Protein AF-A0A3M1PBL4-F1 (afdb_monomer)

Radius of gyration: 16.92 Å; Cα contacts (8 Å, |Δi|>4): 15; chains: 1; bounding box: 38×26×36 Å

pLDDT: mean 96.19, std 3.84, range [77.12, 98.62]

Solvent-accessible surface area (backbone atoms only — not comparable to full-atom values): 4052 Å² total; per-residue (Å²): 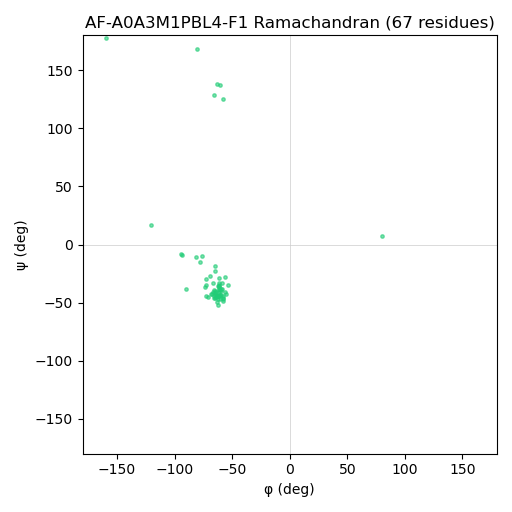132,56,71,69,56,48,56,47,63,79,40,41,69,59,54,50,52,54,54,69,30,69,70,50,42,18,61,76,75,63,72,48,57,64,70,60,51,53,51,50,55,62,51,46,57,59,51,49,55,55,49,53,53,54,51,53,51,52,51,73,66,32,92,46,72,80,70,57,107

Structure (mmCIF, N/CA/C/O backbone):
data_AF-A0A3M1PBL4-F1
#
_entry.id   AF-A0A3M1PBL4-F1
#
loop_
_atom_site.group_PDB
_atom_site.id
_atom_site.type_symbol
_atom_site.label_atom_id
_atom_site.label_alt_id
_atom_site.label_comp_id
_atom_site.label_asym_id
_atom_site.label_entity_id
_atom_site.label_seq_id
_atom_site.pdbx_PDB_ins_code
_atom_site.Cartn_x
_atom_site.Cartn_y
_atom_site.Cartn_z
_atom_site.occupancy
_atom_site.B_iso_or_equiv
_atom_site.auth_seq_id
_atom_site.auth_comp_id
_atom_site.auth_asym_id
_atom_site.auth_atom_id
_atom_site.pdbx_PDB_model_num
ATOM 1 N N . MET A 1 1 ? 18.383 16.499 -2.327 1.00 82.12 1 MET A N 1
ATOM 2 C CA . MET A 1 1 ? 17.220 15.602 -2.271 1.00 82.12 1 MET A CA 1
ATOM 3 C C . MET A 1 1 ? 17.298 14.638 -3.432 1.00 82.12 1 MET A C 1
ATOM 5 O O . MET A 1 1 ? 17.562 15.088 -4.543 1.00 82.12 1 MET A O 1
ATOM 9 N N . ASN A 1 2 ? 17.160 13.342 -3.182 1.00 97.44 2 ASN A N 1
ATOM 10 C CA . ASN A 1 2 ? 17.028 12.343 -4.241 1.00 97.44 2 ASN A CA 1
ATOM 11 C C . ASN A 1 2 ? 15.577 12.298 -4.762 1.00 97.44 2 ASN A C 1
ATOM 13 O O . ASN A 1 2 ? 14.675 12.873 -4.156 1.00 97.44 2 ASN A O 1
ATOM 17 N N . LEU A 1 3 ? 15.351 11.614 -5.887 1.00 97.44 3 LEU A N 1
ATOM 18 C CA . LEU A 1 3 ? 14.026 11.540 -6.513 1.00 97.44 3 LEU A CA 1
ATOM 19 C C . LEU A 1 3 ? 12.948 10.991 -5.565 1.00 97.44 3 LEU A C 1
ATOM 21 O O . LEU A 1 3 ? 11.835 11.507 -5.552 1.00 97.44 3 LEU A O 1
ATOM 25 N N . ALA A 1 4 ? 13.270 9.966 -4.771 1.00 97.12 4 ALA A N 1
ATOM 26 C CA . ALA A 1 4 ? 12.314 9.366 -3.845 1.00 97.12 4 ALA A CA 1
ATOM 27 C C . ALA A 1 4 ? 11.885 10.361 -2.754 1.00 97.12 4 ALA A C 1
ATOM 29 O O . ALA A 1 4 ? 10.704 10.443 -2.431 1.00 97.12 4 ALA A O 1
ATOM 30 N N . GLU A 1 5 ? 12.820 11.159 -2.235 1.00 97.94 5 GLU A N 1
ATOM 31 C CA . GLU A 1 5 ? 12.526 12.212 -1.259 1.00 97.94 5 GLU A CA 1
ATOM 32 C C . GLU A 1 5 ? 11.640 13.311 -1.853 1.00 97.94 5 GLU A C 1
ATOM 34 O O . GLU A 1 5 ? 10.705 13.751 -1.189 1.00 97.94 5 GLU A O 1
ATOM 39 N N . THR A 1 6 ? 11.899 13.730 -3.097 1.00 98.25 6 THR A N 1
ATOM 40 C CA . THR A 1 6 ? 11.062 14.721 -3.791 1.00 98.25 6 THR A CA 1
ATOM 41 C C . THR A 1 6 ? 9.641 14.203 -3.983 1.00 98.25 6 THR A C 1
ATOM 43 O O . THR A 1 6 ? 8.699 14.852 -3.547 1.00 98.25 6 THR A O 1
ATOM 46 N N . LEU A 1 7 ? 9.475 12.999 -4.543 1.00 98.19 7 LEU A N 1
ATOM 47 C CA . LEU A 1 7 ? 8.146 12.417 -4.759 1.00 98.19 7 LEU A CA 1
ATOM 48 C C . LEU A 1 7 ? 7.383 12.213 -3.447 1.00 98.19 7 LEU A C 1
ATOM 50 O O . LEU A 1 7 ? 6.171 12.407 -3.408 1.00 98.19 7 LEU A O 1
ATOM 54 N N . TRP A 1 8 ? 8.077 11.838 -2.370 1.00 97.56 8 TRP A N 1
ATOM 55 C CA . TRP A 1 8 ? 7.460 11.737 -1.053 1.00 97.56 8 TRP A CA 1
ATOM 56 C C . TRP A 1 8 ? 6.963 13.094 -0.557 1.00 97.56 8 TRP A C 1
ATOM 58 O O . TRP A 1 8 ? 5.813 13.202 -0.143 1.00 97.56 8 TRP A O 1
ATOM 68 N N . GLN A 1 9 ? 7.811 14.126 -0.614 1.00 98.19 9 GLN A N 1
ATOM 69 C CA . GLN A 1 9 ? 7.454 15.480 -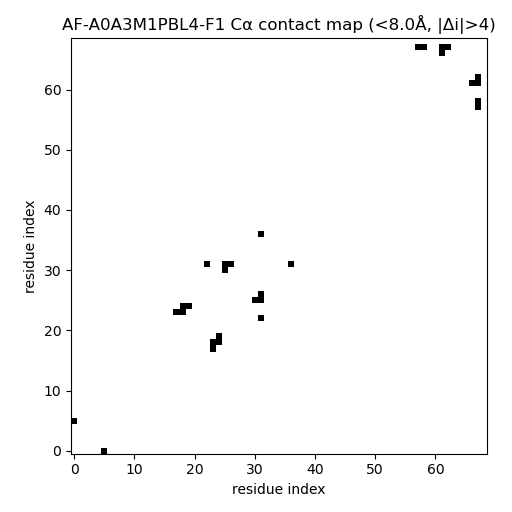0.184 1.00 98.19 9 GLN A CA 1
ATOM 70 C C . GLN A 1 9 ? 6.278 16.046 -0.982 1.00 98.19 9 GLN A C 1
ATOM 72 O O . GLN A 1 9 ? 5.352 16.584 -0.380 1.00 98.19 9 GLN A O 1
ATOM 77 N N . ASP A 1 10 ? 6.275 15.849 -2.300 1.00 98.38 10 ASP A N 1
ATOM 78 C CA . ASP A 1 10 ? 5.233 16.348 -3.203 1.00 98.38 10 ASP A CA 1
ATOM 79 C C . ASP A 1 10 ? 3.851 15.719 -2.953 1.00 98.38 10 ASP A C 1
ATOM 81 O O . ASP A 1 10 ? 2.849 16.275 -3.389 1.00 98.38 10 ASP A O 1
ATOM 85 N N . ASN A 1 11 ? 3.786 14.569 -2.270 1.00 98.38 11 ASN A N 1
ATOM 86 C CA . ASN A 1 11 ? 2.544 13.832 -2.000 1.00 98.38 11 ASN A CA 1
ATOM 87 C C . ASN A 1 11 ? 2.279 13.651 -0.493 1.00 98.38 11 ASN A C 1
ATOM 89 O O . ASN A 1 11 ? 1.497 12.781 -0.092 1.00 98.38 11 ASN A O 1
ATOM 93 N N . GLN A 1 12 ? 2.953 14.427 0.365 1.00 98.38 12 GLN A N 1
ATOM 94 C CA . GLN A 1 12 ? 2.767 14.323 1.816 1.00 98.38 12 GLN A CA 1
ATOM 95 C C . GLN A 1 12 ? 1.339 14.639 2.249 1.00 98.38 12 GLN A C 1
ATOM 97 O O . GLN A 1 12 ? 0.848 14.033 3.198 1.00 98.38 12 GLN A O 1
ATOM 102 N N . ASP A 1 13 ? 0.668 15.553 1.557 1.00 98.50 13 ASP A N 1
ATOM 103 C CA . ASP A 1 13 ? -0.730 15.896 1.794 1.00 98.50 13 ASP A CA 1
ATOM 104 C C . ASP A 1 13 ? -1.647 14.671 1.645 1.00 98.50 13 ASP A C 1
ATOM 106 O O . ASP A 1 13 ? -2.454 14.392 2.531 1.00 98.50 13 ASP A O 1
ATOM 110 N N . LEU A 1 14 ? -1.463 13.878 0.585 1.00 98.50 14 LEU A N 1
ATOM 111 C CA . LEU A 1 14 ? -2.204 12.636 0.365 1.00 98.50 14 LEU A CA 1
ATOM 112 C C . LEU A 1 14 ? -1.853 11.572 1.406 1.00 98.50 14 LEU A C 1
ATOM 114 O O . LEU A 1 14 ? -2.742 10.879 1.901 1.00 98.50 14 LEU A O 1
ATOM 118 N N . ALA A 1 15 ? -0.573 11.442 1.763 1.00 98.12 15 ALA A N 1
ATOM 119 C CA . ALA A 1 15 ? -0.143 10.496 2.789 1.00 98.12 15 ALA A CA 1
ATOM 120 C C . ALA A 1 15 ? -0.774 10.816 4.156 1.00 98.12 15 ALA A C 1
ATOM 122 O O . ALA A 1 15 ? -1.267 9.911 4.834 1.00 98.12 15 ALA A O 1
ATOM 123 N N . ILE A 1 16 ? -0.812 12.098 4.530 1.00 98.56 16 ILE A N 1
ATOM 124 C CA . ILE A 1 16 ? -1.464 12.577 5.754 1.00 98.56 16 ILE A CA 1
ATOM 125 C C . ILE A 1 16 ? -2.975 12.340 5.676 1.00 98.56 16 ILE A C 1
ATOM 127 O O . ILE A 1 16 ? -3.537 11.768 6.605 1.00 98.56 16 ILE A O 1
ATOM 131 N N . ALA A 1 17 ? -3.625 12.663 4.554 1.00 98.62 17 ALA A N 1
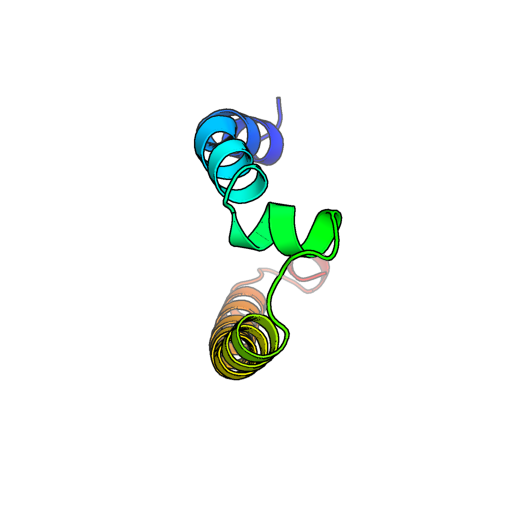ATOM 132 C CA . ALA A 1 17 ? -5.057 12.422 4.378 1.00 98.62 17 ALA A CA 1
ATOM 133 C C . ALA A 1 17 ? -5.424 10.929 4.502 1.00 98.62 17 ALA A C 1
ATOM 135 O O . ALA A 1 17 ? -6.428 10.582 5.125 1.00 98.62 17 ALA A O 1
ATOM 136 N N . CYS A 1 18 ? -4.600 10.031 3.952 1.00 98.31 18 CYS A N 1
ATOM 137 C CA . CYS A 1 18 ? -4.757 8.586 4.126 1.00 98.31 18 CYS A CA 1
ATOM 138 C C . CYS A 1 18 ? -4.583 8.165 5.589 1.00 98.31 18 CYS A C 1
ATOM 140 O O . CYS A 1 18 ? -5.364 7.352 6.083 1.00 98.31 18 CYS A O 1
ATOM 142 N N . LEU A 1 19 ? -3.581 8.713 6.284 1.00 98.12 19 LEU A N 1
ATOM 143 C CA . LEU A 1 19 ? -3.322 8.414 7.690 1.00 98.12 19 LEU A CA 1
ATOM 144 C C . LEU A 1 19 ? -4.485 8.862 8.582 1.00 98.12 19 LEU A C 1
ATOM 146 O O . LEU A 1 19 ? -4.919 8.104 9.445 1.00 98.12 19 LEU A O 1
ATOM 150 N N . GLU A 1 20 ? -5.009 10.063 8.359 1.00 98.50 20 GLU A N 1
ATOM 151 C CA . GLU A 1 20 ? -6.109 10.659 9.127 1.00 98.50 20 GLU A CA 1
ATOM 152 C C . GLU A 1 20 ? -7.483 10.071 8.770 1.00 98.50 20 GLU A C 1
ATOM 154 O O . GLU A 1 20 ? -8.472 10.316 9.464 1.00 98.50 20 GLU A O 1
ATOM 159 N N . HIS A 1 21 ? -7.569 9.262 7.712 1.00 98.50 21 HIS A N 1
ATOM 160 C CA . HIS A 1 21 ? -8.828 8.675 7.282 1.00 98.50 21 HIS A CA 1
ATOM 161 C C . HIS A 1 21 ? -9.441 7.790 8.393 1.00 98.50 21 HIS A C 1
ATOM 163 O O . HIS A 1 21 ? -8.738 6.950 8.968 1.00 98.50 21 HIS A O 1
ATOM 169 N N . PRO A 1 22 ? -10.767 7.862 8.648 1.00 98.25 22 PRO A N 1
ATOM 170 C CA . PRO A 1 22 ? -11.415 7.134 9.747 1.00 98.25 22 PRO A CA 1
ATOM 171 C C . PRO A 1 22 ? -11.196 5.618 9.733 1.00 98.25 22 PRO A C 1
ATOM 173 O O . PRO A 1 22 ? -11.218 4.973 10.775 1.00 98.25 22 PRO A O 1
ATOM 176 N N . PHE A 1 23 ? -10.985 5.031 8.553 1.00 98.25 23 PHE A N 1
ATOM 177 C CA . PHE A 1 23 ? -10.648 3.613 8.436 1.00 98.25 23 PHE A CA 1
ATOM 178 C C . PHE A 1 23 ? -9.274 3.288 9.043 1.00 98.25 23 PHE A C 1
ATOM 180 O O . PHE A 1 23 ? -9.166 2.322 9.790 1.00 98.25 23 PHE A O 1
ATOM 187 N N . VAL A 1 24 ? -8.244 4.090 8.745 1.00 98.12 24 VAL A N 1
ATOM 188 C CA . VAL A 1 24 ? -6.868 3.872 9.228 1.00 98.12 24 VAL A CA 1
ATOM 189 C C . VAL A 1 24 ? -6.769 4.207 10.713 1.00 98.12 24 VAL A C 1
ATOM 191 O O . VAL A 1 24 ? -6.236 3.405 11.479 1.00 98.12 24 VAL A O 1
ATOM 194 N N . GLN A 1 25 ? -7.364 5.325 11.139 1.00 98.62 25 GLN A N 1
ATOM 195 C CA . GLN A 1 25 ? -7.462 5.670 12.561 1.00 98.62 25 GLN A CA 1
ATOM 196 C C . GLN A 1 25 ? -8.196 4.579 13.350 1.00 98.62 25 GLN A C 1
ATOM 198 O O . GLN A 1 25 ? -7.685 4.118 14.366 1.00 98.62 25 GLN A O 1
ATOM 203 N N . GLY A 1 26 ? -9.312 4.069 12.815 1.00 98.38 26 GLY A N 1
ATOM 204 C CA . GLY A 1 26 ? -10.076 2.983 13.427 1.00 98.38 26 GLY A CA 1
ATOM 205 C C . GLY A 1 26 ? -9.306 1.664 13.571 1.00 98.38 26 GLY A C 1
ATOM 206 O O . GLY A 1 26 ? -9.597 0.8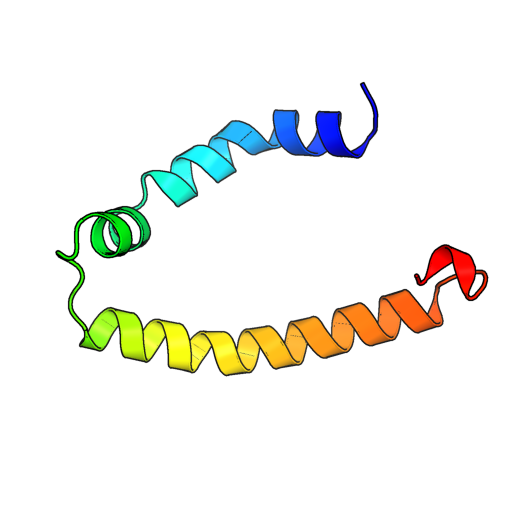69 14.465 1.00 98.38 26 GLY A O 1
ATOM 207 N N . ILE A 1 27 ? -8.332 1.396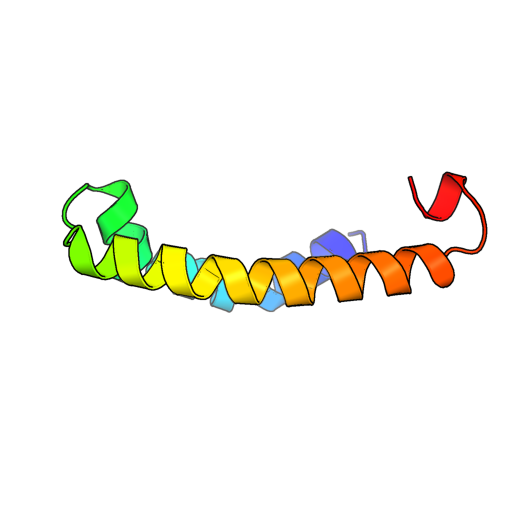 12.692 1.00 98.00 27 ILE A N 1
ATOM 208 C CA . ILE A 1 27 ? -7.403 0.267 12.859 1.00 98.00 27 ILE A CA 1
ATOM 209 C C . ILE A 1 27 ? -6.438 0.554 14.012 1.00 98.00 27 ILE A C 1
A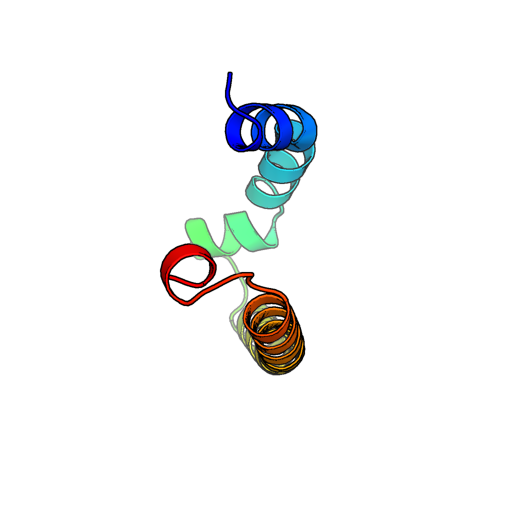TOM 211 O O . ILE A 1 27 ? -6.208 -0.325 14.839 1.00 98.00 27 ILE A O 1
ATOM 215 N N . GLY A 1 28 ? -5.881 1.767 14.061 1.00 97.75 28 GLY A N 1
ATOM 216 C CA . GLY A 1 28 ? -4.898 2.171 15.066 1.00 97.75 28 GLY A CA 1
ATOM 217 C C . GLY A 1 28 ? -5.452 2.221 16.492 1.00 97.75 28 GLY A C 1
ATOM 218 O O . GLY A 1 28 ? -4.768 1.797 17.421 1.00 97.75 28 GLY A O 1
ATOM 219 N N . ASP A 1 29 ? -6.687 2.697 16.666 1.00 98.00 29 ASP A N 1
ATOM 220 C CA . ASP A 1 29 ? -7.347 2.811 17.975 1.00 98.00 29 ASP A CA 1
ATOM 221 C C . ASP A 1 29 ? -8.238 1.604 18.340 1.00 98.00 29 ASP A C 1
ATOM 223 O O . ASP A 1 29 ? -8.707 1.490 19.474 1.00 98.00 29 ASP A O 1
ATOM 227 N N . GLY A 1 30 ? -8.450 0.680 17.397 1.00 98.00 30 GLY A N 1
ATOM 228 C CA . GLY A 1 30 ? -9.248 -0.533 17.583 1.00 98.00 30 GLY A CA 1
ATOM 229 C C . GLY A 1 30 ? -10.766 -0.339 17.484 1.00 98.00 30 GLY A C 1
ATOM 230 O O . GLY A 1 30 ? -11.513 -1.282 17.754 1.00 98.00 30 GLY A O 1
ATOM 231 N N . SER A 1 31 ? -11.244 0.844 17.095 1.00 98.38 31 SER A N 1
ATOM 232 C CA . SER A 1 31 ? -12.672 1.150 16.944 1.00 98.38 31 SER A CA 1
ATOM 233 C C . SER A 1 31 ? -13.282 0.667 15.621 1.00 98.38 31 SER A C 1
ATOM 235 O O . SER A 1 31 ? -14.509 0.673 15.469 1.00 98.38 31 SER A O 1
ATOM 237 N N . LEU A 1 32 ? -12.467 0.229 14.652 1.00 98.31 32 LEU A N 1
ATOM 238 C CA . LEU A 1 32 ? -12.967 -0.219 13.353 1.00 98.31 32 LEU A CA 1
ATOM 239 C C . LEU A 1 32 ? -13.812 -1.497 13.477 1.00 98.31 32 LEU A C 1
ATOM 241 O O . LEU A 1 32 ? -13.379 -2.531 13.984 1.00 98.31 32 LEU A O 1
ATOM 245 N N . ASP A 1 33 ? -15.011 -1.450 12.897 1.00 98.12 33 ASP A N 1
ATOM 246 C CA . ASP A 1 33 ? -15.871 -2.621 12.745 1.00 98.12 33 ASP A CA 1
ATOM 247 C C . ASP A 1 33 ? -15.159 -3.734 11.954 1.00 98.12 33 ASP A C 1
ATOM 249 O O . ASP A 1 33 ? -14.738 -3.547 10.805 1.00 98.12 33 ASP A O 1
ATOM 253 N N . LYS A 1 34 ? -15.087 -4.930 12.549 1.00 97.25 34 LYS A N 1
ATOM 254 C CA . LYS A 1 34 ? -14.435 -6.105 11.953 1.00 97.25 34 LYS A CA 1
ATOM 255 C C . LYS A 1 34 ? -14.959 -6.440 10.555 1.00 97.25 34 LYS A C 1
ATOM 257 O O . LYS A 1 34 ? -14.177 -6.845 9.705 1.00 97.25 34 LYS A O 1
ATOM 262 N N . SER A 1 35 ? -16.247 -6.242 10.278 1.00 97.81 35 SER A N 1
ATOM 263 C CA . SER A 1 35 ? -16.835 -6.500 8.959 1.00 97.81 35 SER A CA 1
ATOM 264 C C . SER A 1 35 ? -16.306 -5.553 7.877 1.00 97.81 35 SER A C 1
ATOM 266 O O . SER A 1 35 ? -16.138 -5.971 6.730 1.00 97.81 35 SER A O 1
ATOM 268 N N . LYS A 1 36 ? -15.995 -4.294 8.225 1.00 97.31 36 LYS A N 1
ATOM 269 C CA . LYS A 1 36 ? -15.347 -3.345 7.305 1.00 97.31 36 LYS A CA 1
ATOM 270 C C . LYS A 1 36 ? -13.924 -3.795 7.001 1.00 97.31 36 LYS A C 1
ATOM 272 O O . LYS A 1 36 ? -13.530 -3.796 5.838 1.00 97.31 36 LYS A O 1
ATOM 277 N N . PHE A 1 37 ? -13.198 -4.242 8.024 1.00 97.12 37 PHE A N 1
ATOM 278 C CA . PHE A 1 37 ? -11.855 -4.785 7.850 1.00 97.12 37 PHE A CA 1
ATOM 279 C C . PHE A 1 37 ? -11.853 -6.048 6.976 1.00 97.12 37 PHE A C 1
ATOM 281 O O . PHE A 1 37 ? -11.098 -6.125 6.013 1.00 97.12 37 PHE A O 1
ATOM 288 N N . SER A 1 38 ? -12.752 -7.006 7.226 1.00 97.00 38 SER A N 1
ATOM 289 C CA . SER A 1 38 ? -12.861 -8.221 6.405 1.00 97.00 38 SER A CA 1
ATOM 290 C C . SER A 1 38 ? -13.166 -7.919 4.935 1.00 97.00 38 SER A C 1
ATOM 292 O O . SER A 1 38 ? -12.608 -8.568 4.054 1.00 97.00 38 SER A O 1
ATOM 294 N N . LYS A 1 39 ? -14.016 -6.922 4.648 1.00 97.00 39 LYS A N 1
ATOM 295 C CA . LYS A 1 39 ? -14.286 -6.482 3.268 1.00 97.00 39 LYS A CA 1
ATOM 296 C C . LYS A 1 39 ? -13.053 -5.868 2.612 1.00 97.00 39 LYS A C 1
ATOM 298 O O . LYS A 1 39 ? -12.770 -6.201 1.467 1.00 97.00 39 LYS A O 1
ATOM 303 N N . TYR A 1 40 ? -12.329 -5.018 3.338 1.00 96.81 40 TYR A N 1
ATOM 304 C CA . TYR A 1 40 ? -11.075 -4.436 2.865 1.00 96.81 40 TYR A CA 1
ATOM 305 C C . TYR A 1 40 ? -10.049 -5.522 2.518 1.00 96.81 40 TYR A C 1
ATOM 307 O O . TYR A 1 40 ? -9.544 -5.539 1.404 1.00 96.81 40 TYR A O 1
ATOM 315 N N . VAL A 1 41 ? -9.828 -6.496 3.408 1.00 95.81 41 VAL A N 1
ATOM 316 C CA . VAL A 1 41 ? -8.913 -7.624 3.144 1.00 95.81 41 VAL A CA 1
ATOM 317 C C . VAL A 1 41 ? -9.374 -8.457 1.941 1.00 95.81 41 VAL A C 1
ATOM 319 O O . VAL A 1 41 ? -8.560 -8.876 1.124 1.00 95.81 41 VAL A O 1
ATOM 322 N N . GLY A 1 42 ? -10.685 -8.669 1.786 1.00 96.06 42 GLY A N 1
ATOM 323 C CA . GLY A 1 42 ? -11.232 -9.343 0.607 1.00 96.06 42 GLY A CA 1
ATOM 324 C C . GLY A 1 42 ? -10.955 -8.595 -0.703 1.00 96.06 42 GLY A C 1
ATOM 325 O O . GLY A 1 42 ? -10.713 -9.227 -1.726 1.00 96.06 42 GLY A O 1
ATOM 326 N N . GLN A 1 43 ? -10.960 -7.260 -0.678 1.00 96.12 43 GLN A N 1
ATOM 327 C CA . GLN A 1 43 ? -10.585 -6.429 -1.827 1.00 96.12 43 GLN A CA 1
ATOM 328 C C . GLN A 1 43 ? -9.069 -6.431 -2.067 1.00 96.12 43 GLN A C 1
ATOM 330 O O . GLN A 1 43 ? -8.636 -6.475 -3.219 1.00 96.12 43 GLN A O 1
ATOM 335 N N . ASP A 1 44 ? -8.275 -6.447 -0.996 1.00 96.25 44 ASP A N 1
ATOM 336 C CA . ASP A 1 44 ? -6.811 -6.455 -1.046 1.00 96.25 44 ASP A CA 1
ATOM 337 C C . ASP A 1 44 ? -6.262 -7.671 -1.812 1.00 96.25 44 ASP A C 1
ATOM 339 O O . ASP A 1 44 ? -5.305 -7.552 -2.570 1.00 96.25 44 ASP A O 1
ATOM 343 N N . ALA A 1 45 ? -6.939 -8.823 -1.752 1.00 93.94 45 ALA A N 1
ATOM 344 C CA . ALA A 1 45 ? -6.575 -9.993 -2.556 1.00 93.94 45 ALA A CA 1
ATOM 345 C C . ALA A 1 45 ? -6.524 -9.704 -4.075 1.00 93.94 45 ALA A C 1
ATOM 347 O O . ALA A 1 45 ? -5.587 -10.124 -4.756 1.00 93.94 45 ALA A O 1
ATOM 348 N N . PHE A 1 46 ? -7.491 -8.953 -4.612 1.00 94.31 46 PHE A N 1
ATOM 349 C CA . PHE A 1 46 ? -7.506 -8.574 -6.034 1.00 94.31 46 PHE A CA 1
ATOM 350 C C . PHE A 1 46 ? -6.452 -7.513 -6.353 1.00 94.31 46 PHE A C 1
ATOM 352 O O . PHE A 1 46 ? -5.849 -7.516 -7.430 1.00 94.31 46 PHE A O 1
ATOM 359 N N . PHE A 1 47 ? -6.215 -6.608 -5.403 1.00 95.12 47 PHE A N 1
ATOM 360 C CA . PHE A 1 47 ? -5.168 -5.603 -5.508 1.00 95.12 47 PHE A CA 1
ATOM 361 C C . PHE A 1 47 ? -3.779 -6.251 -5.596 1.00 95.12 47 PHE A C 1
ATOM 363 O O . PHE A 1 47 ? -2.998 -5.901 -6.482 1.00 95.12 47 PHE A O 1
ATOM 370 N N . LEU A 1 48 ? -3.507 -7.265 -4.768 1.00 97.00 48 LEU A N 1
ATOM 371 C CA . LEU A 1 48 ? -2.250 -8.015 -4.779 1.00 97.00 48 LEU A CA 1
ATOM 372 C C . LEU A 1 48 ? -2.005 -8.747 -6.103 1.00 97.00 48 LEU A C 1
ATOM 374 O O . LEU A 1 48 ? -0.871 -8.784 -6.580 1.00 97.00 48 LEU A O 1
ATOM 378 N N . GLU A 1 49 ? -3.048 -9.270 -6.751 1.00 95.62 49 GLU A N 1
ATOM 379 C CA . GLU A 1 49 ? -2.916 -9.875 -8.082 1.00 95.62 49 GLU A CA 1
ATOM 380 C C . GLU A 1 49 ? -2.477 -8.842 -9.135 1.00 95.62 49 GLU A C 1
ATOM 382 O O . GLU A 1 49 ? -1.591 -9.096 -9.956 1.00 95.62 49 GLU A O 1
ATOM 387 N N . ALA A 1 50 ? -3.072 -7.645 -9.117 1.00 96.69 50 ALA A N 1
ATOM 388 C CA . ALA A 1 50 ? -2.654 -6.552 -9.991 1.00 96.69 50 ALA A CA 1
ATOM 389 C C . ALA A 1 50 ? -1.217 -6.092 -9.685 1.00 96.69 50 ALA A C 1
ATOM 391 O O . ALA A 1 50 ? -0.428 -5.891 -10.612 1.00 96.69 50 ALA A O 1
ATOM 392 N N . PHE A 1 51 ? -0.855 -6.004 -8.405 1.00 96.88 51 PHE A N 1
ATOM 393 C CA . PHE A 1 51 ? 0.497 -5.669 -7.959 1.00 96.88 51 PHE A CA 1
ATOM 394 C C . PHE A 1 51 ? 1.535 -6.682 -8.449 1.00 96.88 51 PHE A C 1
ATOM 396 O O . PHE A 1 51 ? 2.548 -6.289 -9.027 1.00 96.88 51 PHE A O 1
ATOM 403 N N . ALA A 1 52 ? 1.268 -7.983 -8.315 1.00 96.88 52 ALA A N 1
ATOM 404 C CA . ALA A 1 52 ? 2.162 -9.038 -8.790 1.00 96.88 52 ALA A CA 1
ATOM 405 C C . ALA A 1 52 ? 2.431 -8.939 -10.304 1.00 96.88 52 ALA A C 1
ATOM 407 O O . ALA A 1 52 ? 3.566 -9.115 -10.759 1.00 96.88 52 ALA A O 1
ATOM 408 N N . ARG A 1 53 ? 1.407 -8.588 -11.094 1.00 96.75 53 ARG A N 1
ATOM 409 C CA . ARG A 1 53 ? 1.562 -8.331 -12.536 1.00 96.75 53 ARG A CA 1
ATOM 410 C C . ARG A 1 53 ? 2.453 -7.121 -12.811 1.00 96.75 53 ARG A C 1
ATOM 412 O O . ARG A 1 53 ? 3.336 -7.208 -13.662 1.00 96.75 53 ARG A O 1
ATOM 419 N N . ALA A 1 54 ? 2.260 -6.019 -12.088 1.00 97.06 54 A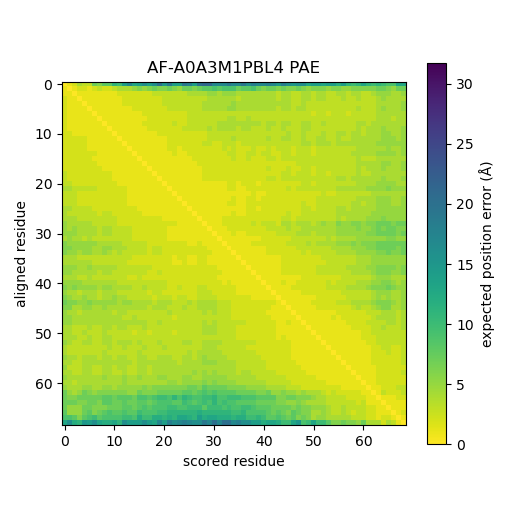LA A N 1
ATOM 420 C CA . ALA A 1 54 ? 3.082 -4.820 -12.241 1.00 97.06 54 ALA A CA 1
ATOM 421 C C . ALA A 1 54 ? 4.561 -5.093 -11.913 1.00 97.06 54 ALA A C 1
ATOM 423 O O . ALA A 1 54 ? 5.435 -4.728 -12.702 1.00 97.06 54 ALA A O 1
ATOM 424 N N . TYR A 1 55 ? 4.840 -5.810 -10.819 1.00 95.19 55 TYR A N 1
ATOM 425 C CA . TYR A 1 55 ? 6.200 -6.232 -10.464 1.00 95.19 55 TYR A CA 1
ATOM 426 C C . TYR A 1 55 ? 6.827 -7.136 -11.525 1.00 95.19 55 TYR A C 1
ATOM 428 O O . TYR A 1 55 ? 7.987 -6.946 -11.880 1.00 95.19 55 TYR A O 1
ATOM 436 N N . SER A 1 56 ? 6.057 -8.071 -12.086 1.00 96.56 56 SER A N 1
ATOM 437 C CA . SER A 1 56 ? 6.543 -8.945 -13.160 1.00 96.56 56 SER A CA 1
ATOM 438 C C . SER A 1 56 ? 6.948 -8.147 -14.407 1.00 96.56 56 SER A C 1
ATOM 440 O O . SER A 1 56 ? 7.970 -8.430 -15.030 1.00 96.56 56 SER A O 1
ATOM 442 N N . ILE A 1 57 ? 6.186 -7.105 -14.754 1.00 96.69 57 ILE A N 1
ATOM 443 C CA . ILE A 1 57 ? 6.522 -6.201 -15.864 1.00 96.69 57 ILE A CA 1
ATOM 444 C C . ILE A 1 57 ? 7.765 -5.368 -15.536 1.00 96.69 57 ILE A C 1
ATOM 446 O O . ILE A 1 57 ? 8.618 -5.193 -16.404 1.00 96.69 57 ILE A O 1
ATOM 450 N N . ALA A 1 58 ? 7.879 -4.851 -14.311 1.00 95.69 58 ALA A N 1
ATOM 451 C CA . ALA A 1 58 ? 9.059 -4.106 -13.877 1.00 95.69 58 ALA A CA 1
ATOM 452 C C . ALA A 1 58 ? 10.324 -4.975 -13.959 1.00 95.69 58 ALA A C 1
ATOM 454 O O . ALA A 1 58 ? 11.323 -4.533 -14.521 1.00 95.69 58 ALA A O 1
ATOM 455 N N . ALA A 1 59 ? 10.242 -6.233 -13.514 1.00 95.44 59 ALA A N 1
ATOM 456 C CA . ALA A 1 59 ? 11.318 -7.215 -13.623 1.00 95.44 59 ALA A CA 1
ATOM 457 C C . ALA A 1 59 ? 11.746 -7.445 -15.077 1.00 95.44 59 ALA A C 1
ATOM 459 O O . ALA A 1 59 ? 12.929 -7.390 -15.393 1.00 95.44 59 ALA A O 1
ATOM 460 N N . ALA A 1 60 ? 10.781 -7.631 -15.982 1.00 96.12 60 ALA A N 1
ATOM 461 C CA . ALA A 1 60 ? 11.054 -7.823 -17.405 1.00 96.12 60 ALA A CA 1
ATOM 462 C C . ALA A 1 60 ? 11.676 -6.588 -18.086 1.00 96.12 60 ALA A C 1
ATOM 464 O O . ALA A 1 60 ? 12.302 -6.718 -19.136 1.00 96.12 60 ALA A O 1
ATOM 465 N N . LYS A 1 61 ? 11.485 -5.391 -17.516 1.00 96.69 61 LYS A N 1
ATOM 466 C CA . LYS A 1 61 ? 12.051 -4.127 -18.012 1.00 96.69 61 LYS A CA 1
ATOM 467 C C . LYS A 1 61 ? 13.378 -3.751 -17.354 1.00 96.69 61 LYS A C 1
ATOM 469 O O . LYS A 1 61 ? 14.001 -2.786 -17.798 1.00 96.69 61 LYS A O 1
ATOM 474 N N . ALA A 1 62 ? 13.794 -4.457 -16.305 1.00 96.75 62 ALA A N 1
ATOM 475 C CA . ALA A 1 62 ? 15.065 -4.193 -15.656 1.00 96.75 62 ALA A CA 1
ATOM 476 C C . ALA A 1 62 ? 16.217 -4.465 -16.644 1.00 96.75 62 ALA A C 1
ATOM 478 O O . ALA A 1 62 ? 16.172 -5.449 -17.384 1.00 96.75 62 ALA A O 1
ATOM 479 N N . PRO A 1 63 ? 17.249 -3.607 -16.683 1.00 95.56 63 PRO A N 1
ATOM 480 C CA . PRO A 1 63 ? 18.353 -3.763 -17.629 1.00 95.56 63 PRO A CA 1
ATOM 481 C C . PRO A 1 63 ? 19.230 -4.984 -17.314 1.00 95.56 63 PRO A C 1
ATOM 483 O O . PRO A 1 63 ? 19.854 -5.543 -18.213 1.00 95.56 63 PRO A O 1
ATOM 486 N N . ASP A 1 64 ? 19.282 -5.389 -16.043 1.00 94.75 64 ASP A N 1
ATOM 487 C CA . ASP A 1 64 ? 20.035 -6.530 -15.535 1.00 94.75 64 ASP A CA 1
ATOM 488 C C . ASP A 1 64 ? 19.471 -6.997 -14.175 1.00 94.75 64 ASP A C 1
ATOM 490 O O . ASP A 1 64 ? 18.539 -6.405 -13.626 1.00 94.75 64 ASP A O 1
ATOM 494 N N . TRP A 1 65 ? 20.050 -8.066 -13.617 1.00 90.38 65 TRP A N 1
ATOM 495 C CA . TRP A 1 65 ? 19.661 -8.603 -12.306 1.00 90.38 65 TRP A CA 1
ATOM 496 C C . TRP A 1 65 ? 19.857 -7.601 -11.157 1.00 90.38 65 TRP A C 1
ATOM 498 O O . TRP A 1 65 ? 19.058 -7.570 -10.226 1.00 90.38 65 TRP A O 1
ATOM 508 N N . ARG A 1 66 ? 20.896 -6.760 -11.222 1.00 91.75 66 ARG A N 1
ATOM 509 C CA . ARG A 1 66 ? 21.204 -5.776 -10.177 1.00 91.75 66 ARG A CA 1
ATOM 510 C C . ARG A 1 66 ? 20.216 -4.609 -10.184 1.00 91.75 66 ARG A C 1
ATOM 512 O O . ARG A 1 66 ? 19.989 -4.024 -9.137 1.00 91.75 66 ARG A O 1
ATOM 519 N N . GLY A 1 67 ? 19.650 -4.267 -11.340 1.00 85.00 67 GLY A N 1
ATOM 520 C CA . GLY A 1 67 ? 18.579 -3.282 -11.478 1.00 85.00 67 GLY A CA 1
ATOM 521 C C . GLY A 1 67 ? 17.198 -3.811 -11.083 1.00 85.00 67 GLY A C 1
ATOM 522 O O . GLY A 1 67 ? 16.281 -3.014 -10.912 1.00 85.00 67 GLY A O 1
ATOM 523 N N . PHE A 1 68 ? 17.040 -5.132 -10.961 1.00 85.12 68 PHE A N 1
ATOM 524 C CA . PHE A 1 68 ? 15.821 -5.764 -10.456 1.00 85.12 68 PHE A CA 1
ATOM 525 C C . PHE A 1 68 ? 15.836 -5.976 -8.934 1.00 85.12 68 PHE A C 1
ATOM 527 O O . PHE A 1 68 ? 14.787 -5.848 -8.305 1.00 85.12 68 PHE A O 1
ATOM 534 N N . GLN A 1 69 ? 16.996 -6.337 -8.374 1.00 77.12 69 GLN A N 1
ATOM 535 C CA . GLN A 1 69 ? 17.193 -6.593 -6.942 1.00 77.12 69 GLN A CA 1
ATOM 536 C C . GLN A 1 69 ? 17.057 -5.324 -6.092 1.00 77.12 69 GLN A C 1
ATOM 538 O O . GLN A 1 69 ? 16.464 -5.441 -4.995 1.00 77.12 69 GLN A O 1
#

S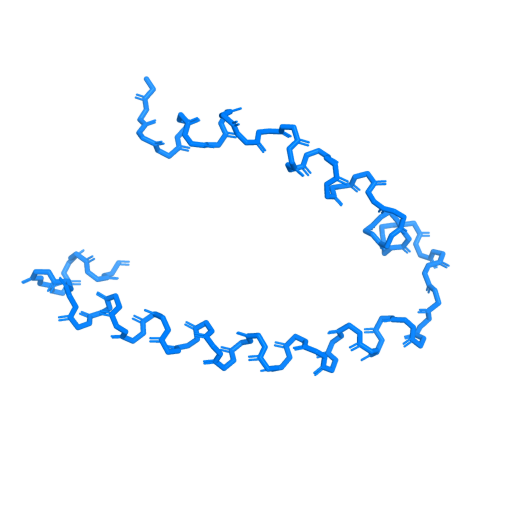econdary structure (DSSP, 8-state):
--HHHHHHHHTHHHHHHHHHSHHHHHHHHS-S-HHHHHHHHHHHHHHHHHHHHHHHHHHHH-SSHHHH-

Sequence (69 aa):
MNLAETLWQDNQDLAIACLEHPFVQGIGDGSLDKSKFSKYVGQDAFFLEAFARAYSIAAAKAPDWRGFQ

Mean predicted aligned error: 3.39 Å

Foldseek 3Di:
DDPVVVVCVVCVVVVVCVCPPPQNVCVVVVVDDVVVV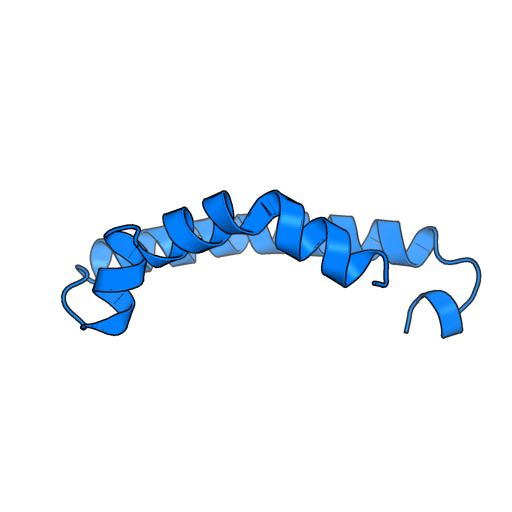VVVVVVVVVVVVVVVVVLVVCCVPQPDPVSSD

Nearest PDB structures (foldseek):
  1wnw-assembly4_B  TM=8.620E-01  e=1.199E+00  Corynebacterium diphtheriae